Protein AF-A0A7X9F6S2-F1 (afdb_monomer)

Nearest PDB structures (foldseek):
  2k9s-assembly1_A  TM=8.699E-01  e=2.903E-01  Escherichia coli K-12
  7r3w-assembly3_C  TM=9.051E-01  e=4.640E-01  Salmonella enterica subsp. enterica serovar Typhimurium
  3mn2-assembly2_B  TM=9.508E-01  e=9.377E-01  Rhodopseudomonas palustris CGA009
  7r3w-assembly4_D  TM=8.920E-01  e=5.866E-01  Salmonella enterica subsp. enterica serovar Typhimurium
  5chh-assembly1_A  TM=9.230E-01  e=9.377E-01  Pseudomonas aeruginosa

Solvent-accessible surface area (backbone atoms only — not comparable to full-atom values): 2244 Å² total; per-residue (Å²): 135,56,67,58,59,52,19,50,74,76,69,34,96,42,45,69,59,40,38,56,51,42,24,71,75,70,74,44,46,56,70,56,54,64,72,74,107

pLDDT: mean 83.03, std 6.59, range [61.38, 90.88]

Mean predicted aligned error: 4.41 Å

Radius of gyration: 8.95 Å; Cα contacts (8 Å, |Δi|>4): 29; chains: 1; bounding box: 21×18×18 Å

Secondary structure (DSSP, 8-state):
--HHHHHHHTT-S-HHHHHHHHHHHHSS-HHHHHHH-

Foldseek 3Di:
DDLVVVCVVVPHPDSVVVQVVCCVVVVDGVVVVVVVD

Sequence (37 aa):
YRINEISYLVGFSSPSYFATSFQKQFGISPSQFVRKL

Structure (mmCIF, N/CA/C/O backbone):
data_AF-A0A7X9F6S2-F1
#
_entry.id   AF-A0A7X9F6S2-F1
#
loop_
_atom_site.group_PDB
_atom_site.id
_atom_site.type_symbol
_atom_site.label_atom_id
_atom_site.label_alt_id
_atom_site.label_comp_id
_atom_site.label_asym_id
_atom_site.label_entity_id
_atom_site.label_seq_id
_atom_site.pdbx_PDB_ins_code
_atom_site.Cartn_x
_atom_site.Cartn_y
_atom_site.Cartn_z
_atom_site.occupancy
_atom_site.B_iso_or_equiv
_atom_site.auth_seq_id
_atom_site.auth_comp_id
_atom_site.auth_asym_id
_atom_site.auth_atom_id
_atom_site.pdbx_PDB_model_num
ATOM 1 N N . TYR A 1 1 ? -1.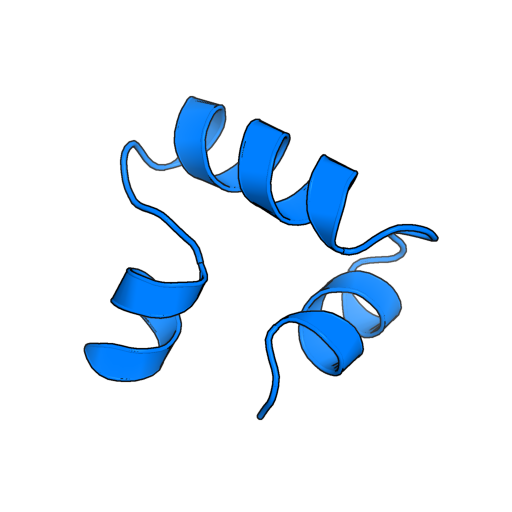290 -13.344 -3.868 1.00 61.38 1 TYR A N 1
ATOM 2 C CA . TYR A 1 1 ? -0.281 -12.28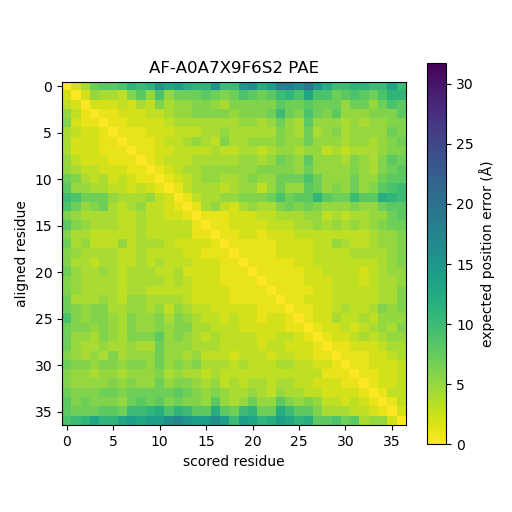5 -4.073 1.00 61.38 1 TYR A CA 1
ATOM 3 C C . TYR A 1 1 ? 0.460 -12.025 -2.783 1.00 61.38 1 TYR A C 1
ATOM 5 O O . TYR A 1 1 ? -0.185 -11.884 -1.745 1.00 61.38 1 TYR A O 1
ATOM 13 N N . ARG A 1 2 ? 1.796 -12.003 -2.807 1.00 73.69 2 ARG A N 1
ATOM 14 C CA . ARG A 1 2 ? 2.553 -11.573 -1.623 1.00 73.69 2 ARG A CA 1
ATOM 15 C C . ARG A 1 2 ? 2.557 -10.048 -1.555 1.00 73.69 2 ARG A C 1
ATOM 17 O O . ARG A 1 2 ? 2.637 -9.381 -2.579 1.00 73.69 2 ARG A O 1
ATOM 24 N N . ILE A 1 3 ? 2.545 -9.501 -0.339 1.00 75.88 3 ILE A N 1
ATOM 25 C CA . ILE A 1 3 ? 2.646 -8.050 -0.074 1.00 75.88 3 ILE A CA 1
ATOM 26 C C . ILE A 1 3 ? 3.832 -7.424 -0.819 1.00 75.88 3 ILE A C 1
ATOM 28 O O . ILE A 1 3 ? 3.750 -6.280 -1.237 1.00 75.88 3 ILE A O 1
ATOM 3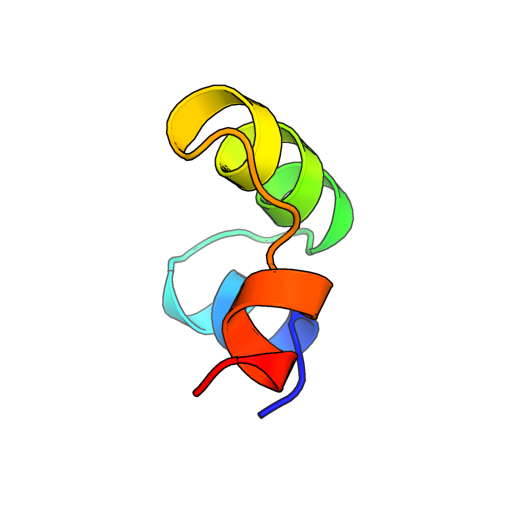2 N N . ASN A 1 4 ? 4.902 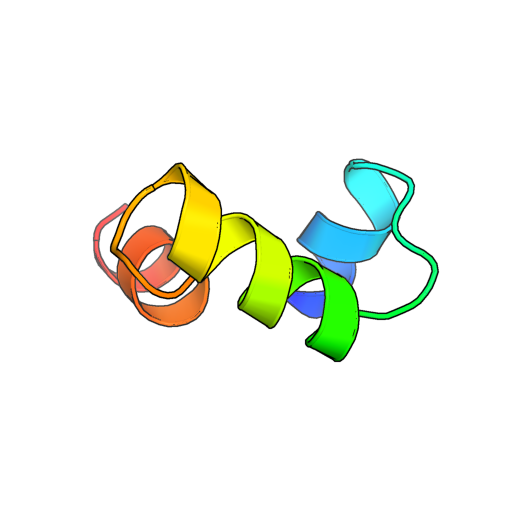-8.199 -1.021 1.00 79.00 4 ASN A N 1
ATOM 33 C CA . ASN A 1 4 ? 6.086 -7.784 -1.759 1.00 79.00 4 ASN A CA 1
ATOM 34 C C . ASN A 1 4 ? 5.784 -7.448 -3.230 1.00 79.00 4 ASN A C 1
ATOM 36 O O . ASN A 1 4 ? 6.203 -6.413 -3.731 1.00 79.00 4 ASN A O 1
ATOM 40 N N . GLU A 1 5 ? 5.005 -8.285 -3.918 1.00 83.25 5 GLU A N 1
ATOM 41 C CA . GLU A 1 5 ? 4.597 -8.017 -5.303 1.00 83.25 5 GLU A CA 1
ATOM 42 C C . GLU A 1 5 ? 3.683 -6.797 -5.366 1.00 83.25 5 GLU A C 1
ATOM 44 O O . GLU A 1 5 ? 3.868 -5.931 -6.213 1.00 83.25 5 GLU A O 1
ATOM 49 N N . ILE A 1 6 ? 2.743 -6.696 -4.419 1.00 82.06 6 ILE A N 1
ATOM 50 C CA . ILE A 1 6 ? 1.838 -5.549 -4.327 1.00 82.06 6 ILE A CA 1
ATOM 51 C C . ILE A 1 6 ? 2.649 -4.273 -4.122 1.00 82.06 6 ILE A C 1
ATOM 53 O O . ILE A 1 6 ? 2.431 -3.326 -4.862 1.00 82.06 6 ILE A O 1
ATOM 57 N N . SER A 1 7 ? 3.628 -4.253 -3.209 1.00 84.88 7 SER A N 1
ATOM 58 C CA . SER A 1 7 ? 4.465 -3.069 -2.998 1.00 84.88 7 SER A CA 1
ATOM 59 C C . SER A 1 7 ? 5.170 -2.630 -4.278 1.00 84.88 7 SER A C 1
ATOM 61 O O . SER A 1 7 ? 5.116 -1.447 -4.604 1.00 84.88 7 SER A O 1
ATOM 63 N N . TYR A 1 8 ? 5.725 -3.565 -5.056 1.00 85.62 8 TYR A N 1
ATOM 64 C CA . TYR A 1 8 ? 6.339 -3.225 -6.341 1.00 85.62 8 TYR A CA 1
ATOM 65 C C . TYR A 1 8 ? 5.321 -2.702 -7.363 1.00 85.62 8 TYR A C 1
ATOM 67 O O . TYR A 1 8 ? 5.613 -1.740 -8.068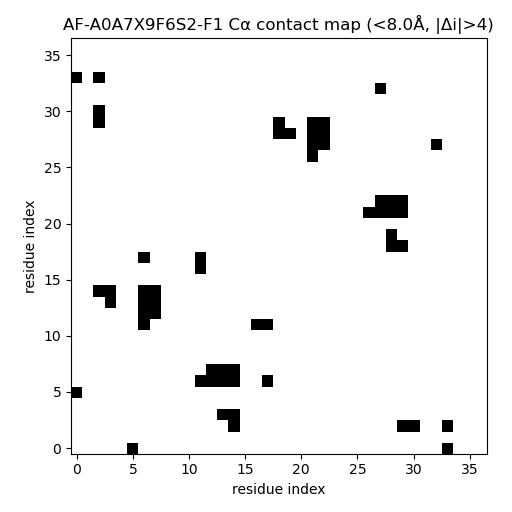 1.00 85.62 8 TYR A O 1
ATOM 75 N N . LEU A 1 9 ? 4.115 -3.275 -7.410 1.00 84.19 9 LEU A N 1
ATOM 76 C CA . LEU A 1 9 ? 3.046 -2.851 -8.321 1.00 84.19 9 LEU A CA 1
ATOM 77 C C . LEU A 1 9 ? 2.537 -1.432 -8.035 1.00 84.19 9 LEU A C 1
ATOM 79 O O . LEU A 1 9 ? 2.197 -0.716 -8.972 1.00 84.19 9 LEU A O 1
ATOM 83 N N . VAL A 1 10 ? 2.509 -1.002 -6.769 1.00 83.06 10 VAL A N 1
ATOM 84 C CA . VAL A 1 10 ? 2.144 0.384 -6.401 1.00 83.06 10 VAL A CA 1
ATOM 85 C C . VAL A 1 10 ? 3.318 1.367 -6.494 1.00 83.06 10 VAL A C 1
ATOM 87 O O . VAL A 1 10 ? 3.155 2.538 -6.159 1.00 83.06 10 VAL A O 1
ATOM 90 N N . GLY A 1 11 ? 4.497 0.922 -6.941 1.00 83.62 11 GLY A N 1
ATOM 91 C CA . GLY A 1 11 ? 5.684 1.771 -7.080 1.00 83.62 11 GLY A CA 1
ATOM 92 C C . GLY A 1 11 ? 6.487 1.957 -5.789 1.00 83.62 11 GLY A C 1
ATOM 93 O O . GLY A 1 11 ? 7.341 2.838 -5.716 1.00 83.62 11 GLY A O 1
ATOM 94 N N . PHE A 1 12 ? 6.251 1.133 -4.764 1.00 84.44 12 PHE A N 1
ATOM 95 C CA . PHE A 1 12 ? 7.094 1.100 -3.573 1.00 84.44 12 PHE A CA 1
ATOM 96 C C . PHE A 1 12 ? 8.302 0.193 -3.805 1.00 84.44 12 PHE A C 1
ATOM 98 O O . PHE A 1 12 ? 8.172 -1.014 -3.990 1.00 84.44 12 PHE A O 1
ATOM 105 N N . SER A 1 13 ? 9.499 0.763 -3.674 1.00 81.06 13 SER A N 1
ATOM 106 C CA . SER A 1 13 ? 10.758 0.010 -3.746 1.00 81.06 13 SER A CA 1
ATOM 107 C C . SER A 1 13 ? 11.002 -0.895 -2.534 1.00 81.06 13 SER A C 1
ATOM 109 O O . SER A 1 13 ? 11.932 -1.699 -2.552 1.00 81.06 13 SER A O 1
ATOM 111 N N . SER A 1 14 ? 10.216 -0.747 -1.459 1.00 84.31 14 SER A N 1
ATOM 112 C CA . SER A 1 14 ? 10.404 -1.514 -0.229 1.00 84.31 14 SER A CA 1
ATOM 113 C C . SER A 1 14 ? 9.075 -1.924 0.430 1.00 84.31 14 SER A C 1
ATOM 115 O O . SER A 1 14 ? 8.295 -1.050 0.832 1.00 84.31 14 SER A O 1
ATOM 117 N N . PRO A 1 15 ? 8.821 -3.235 0.619 1.00 83.69 15 PRO A N 1
ATOM 118 C CA . PRO A 1 15 ? 7.580 -3.756 1.205 1.00 83.69 15 PRO A CA 1
ATOM 119 C C . PRO A 1 15 ? 7.362 -3.312 2.653 1.00 83.69 15 PRO A C 1
ATOM 121 O O . PRO A 1 15 ? 6.224 -3.124 3.079 1.00 83.69 15 PRO A O 1
ATOM 124 N N . SER A 1 16 ? 8.437 -3.106 3.415 1.00 85.00 16 SER A N 1
ATOM 125 C CA . SER A 1 16 ? 8.361 -2.639 4.803 1.00 85.00 16 SER A CA 1
ATOM 126 C C . SER A 1 16 ? 7.826 -1.207 4.890 1.00 85.00 16 SER A C 1
ATOM 128 O O . SER A 1 16 ? 7.013 -0.886 5.760 1.00 85.00 16 SER A O 1
ATOM 130 N N . TYR A 1 17 ? 8.236 -0.353 3.948 1.00 86.69 17 TYR A N 1
ATOM 131 C CA . TYR A 1 17 ? 7.763 1.028 3.863 1.00 86.69 17 TYR A CA 1
ATOM 132 C C . TYR A 1 17 ? 6.299 1.069 3.425 1.00 86.69 17 TYR A C 1
ATOM 134 O O . TYR A 1 17 ? 5.485 1.752 4.044 1.00 86.69 17 TYR A O 1
ATOM 142 N N . PHE A 1 18 ? 5.948 0.248 2.429 1.00 87.38 18 PHE A N 1
ATOM 143 C CA . PHE A 1 18 ? 4.562 0.043 2.019 1.00 87.38 18 PHE A CA 1
ATOM 144 C C . PHE A 1 18 ? 3.687 -0.397 3.196 1.00 87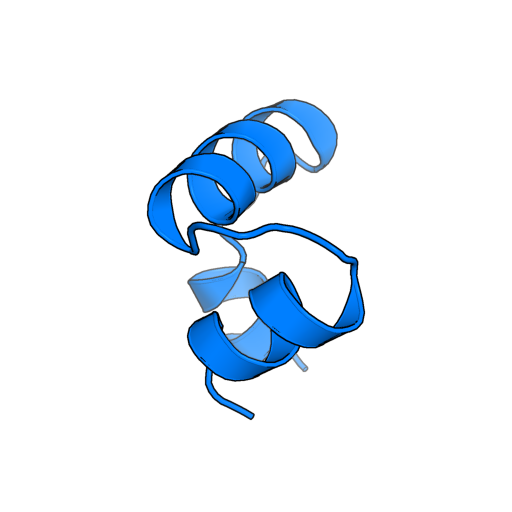.38 18 PHE A C 1
ATOM 146 O O . PHE A 1 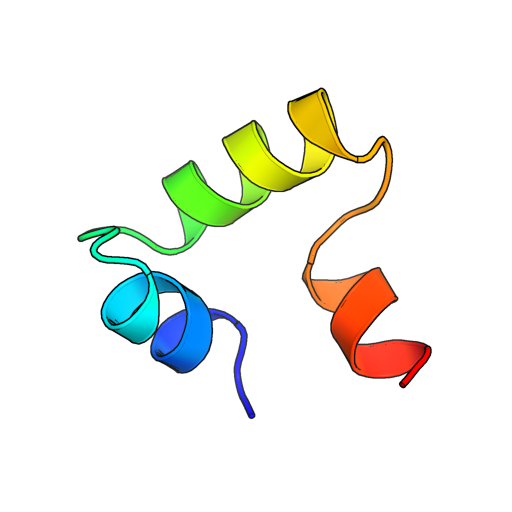18 ? 2.655 0.215 3.436 1.00 87.38 18 PHE A O 1
ATOM 153 N N . ALA A 1 19 ? 4.105 -1.397 3.978 1.00 86.62 19 ALA A N 1
ATOM 154 C CA . ALA A 1 19 ? 3.319 -1.890 5.106 1.00 86.62 19 ALA A CA 1
ATOM 155 C C . ALA A 1 19 ? 3.089 -0.834 6.189 1.00 86.62 19 ALA A C 1
ATOM 157 O O . ALA A 1 19 ? 1.973 -0.717 6.695 1.00 86.62 19 ALA A O 1
ATOM 158 N N . THR A 1 20 ? 4.115 -0.043 6.496 1.00 88.88 20 THR A N 1
ATOM 159 C CA . THR A 1 20 ? 4.026 1.029 7.495 1.00 88.88 20 THR A CA 1
ATOM 160 C C . THR A 1 20 ? 3.076 2.136 7.033 1.00 88.88 20 THR A C 1
ATOM 162 O O . THR A 1 20 ? 2.190 2.549 7.784 1.00 88.88 20 THR A O 1
ATOM 165 N N . SER A 1 21 ? 3.217 2.589 5.784 1.00 87.75 21 SER A N 1
ATOM 166 C CA . SER A 1 21 ? 2.353 3.623 5.204 1.00 87.75 21 SER A CA 1
ATOM 167 C C . SER A 1 21 ? 0.919 3.130 5.019 1.00 87.75 21 SER A C 1
ATOM 169 O O . SER A 1 21 ? -0.019 3.821 5.403 1.00 87.75 21 SER A O 1
ATOM 171 N N . PHE A 1 22 ? 0.736 1.907 4.517 1.00 88.69 22 PHE A N 1
ATOM 172 C CA . PHE A 1 22 ? -0.574 1.287 4.327 1.00 88.69 22 PHE A CA 1
ATOM 173 C C . PHE A 1 22 ? -1.310 1.138 5.659 1.00 88.69 22 PHE A C 1
ATOM 175 O O . PHE A 1 22 ? -2.479 1.499 5.758 1.00 88.69 22 PHE A O 1
ATOM 182 N N . GLN A 1 23 ? -0.618 0.696 6.711 1.00 90.06 23 GLN A N 1
ATOM 183 C CA . GLN A 1 23 ? -1.216 0.597 8.038 1.00 90.06 23 GLN A CA 1
ATOM 184 C C . GLN A 1 23 ? -1.568 1.966 8.627 1.00 90.06 23 GLN A C 1
ATOM 186 O O . GLN A 1 23 ? -2.625 2.093 9.237 1.00 90.06 23 GLN A O 1
ATOM 191 N N . LYS A 1 24 ? -0.748 3.003 8.414 1.00 90.88 24 LYS A N 1
ATOM 192 C CA . LYS A 1 24 ? -1.100 4.378 8.812 1.00 90.88 24 LYS A CA 1
ATOM 193 C C . LYS A 1 24 ? -2.325 4.916 8.071 1.00 90.88 24 LYS A C 1
ATOM 195 O O . LYS A 1 24 ? -3.119 5.630 8.670 1.00 90.88 24 LYS A O 1
ATOM 200 N N . GLN A 1 25 ? -2.462 4.597 6.786 1.00 89.94 25 GLN A N 1
ATOM 201 C CA . GLN A 1 25 ? -3.495 5.166 5.920 1.00 89.94 25 GLN A CA 1
ATOM 202 C C . GLN A 1 25 ? -4.835 4.424 6.019 1.00 89.94 25 GLN A C 1
ATOM 204 O O . GLN A 1 25 ? -5.887 5.054 6.027 1.00 89.94 25 GLN A O 1
ATOM 209 N N . PHE A 1 26 ? -4.794 3.093 6.109 1.00 87.81 26 PHE A N 1
ATOM 210 C CA .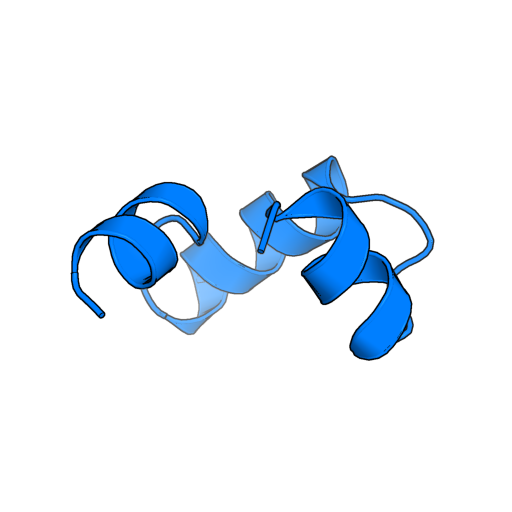 PHE A 1 26 ? -5.975 2.225 6.149 1.00 87.81 26 PHE A CA 1
ATOM 211 C C . PHE A 1 26 ? -6.291 1.693 7.555 1.00 87.81 26 PHE A C 1
ATOM 213 O O . PHE A 1 26 ? -7.333 1.076 7.755 1.00 87.81 26 PHE A O 1
ATOM 220 N N . GLY A 1 27 ? -5.398 1.874 8.533 1.00 90.25 27 GLY A N 1
ATOM 221 C CA . GLY A 1 27 ? -5.557 1.354 9.899 1.00 90.25 27 GLY A CA 1
ATOM 222 C C . GLY A 1 27 ? -5.360 -0.161 10.033 1.00 90.25 27 GLY A C 1
ATOM 223 O O . GLY A 1 27 ? -5.415 -0.700 11.135 1.00 90.25 27 GLY A O 1
ATOM 224 N N . ILE A 1 28 ? -5.107 -0.865 8.928 1.00 88.19 28 ILE A N 1
ATOM 225 C CA . ILE A 1 28 ? -4.948 -2.321 8.867 1.00 88.19 28 ILE A CA 1
ATOM 226 C C . ILE A 1 28 ? -3.642 -2.676 8.165 1.00 88.19 28 ILE A C 1
ATOM 228 O O . ILE A 1 28 ? -3.202 -1.977 7.257 1.00 88.19 28 ILE A O 1
ATOM 232 N N . SER A 1 29 ? -2.999 -3.772 8.568 1.00 85.81 29 SER A N 1
ATOM 233 C CA . SER A 1 29 ? -1.789 -4.219 7.878 1.00 85.81 29 SER A CA 1
ATOM 234 C C . SER A 1 29 ? -2.146 -4.786 6.498 1.00 85.81 29 SER A C 1
ATOM 236 O O . SER A 1 29 ? -3.178 -5.453 6.354 1.00 85.81 29 SER A O 1
ATOM 238 N N . PRO A 1 30 ? -1.293 -4.605 5.474 1.00 83.38 30 PRO A N 1
ATOM 239 C CA . PRO A 1 30 ? -1.554 -5.181 4.156 1.00 83.38 30 PRO A CA 1
ATOM 240 C C . PRO A 1 30 ? -1.639 -6.711 4.203 1.00 83.38 30 PRO A C 1
ATOM 242 O O . PRO A 1 30 ? -2.362 -7.311 3.418 1.00 83.38 30 PRO A O 1
ATOM 245 N N . SER A 1 31 ? -0.970 -7.352 5.169 1.00 82.00 31 SER A N 1
ATOM 246 C CA . SER A 1 31 ? -1.083 -8.797 5.403 1.00 82.00 31 SER A CA 1
ATOM 247 C C . SER A 1 31 ? -2.487 -9.201 5.844 1.00 82.00 31 SER A C 1
ATOM 249 O O . SER A 1 31 ? -3.022 -10.200 5.369 1.00 82.00 31 SER A O 1
ATOM 251 N N . GLN A 1 32 ? -3.118 -8.406 6.716 1.00 83.81 32 GLN A N 1
ATOM 252 C CA . GLN A 1 32 ? -4.513 -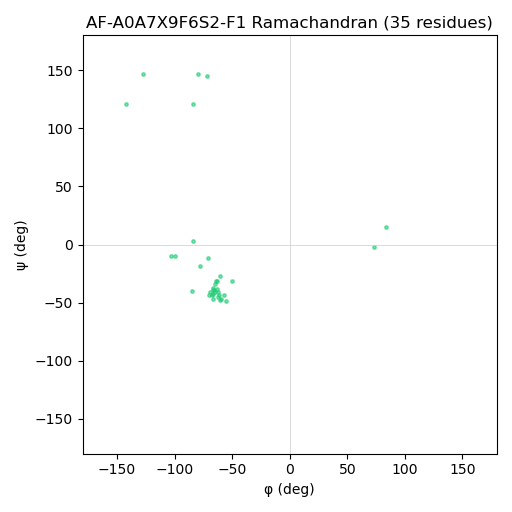8.631 7.082 1.00 83.81 32 GLN A CA 1
ATOM 253 C C . GLN A 1 32 ? -5.463 -8.342 5.926 1.00 83.81 32 GLN A C 1
ATOM 255 O O . GLN A 1 32 ? -6.392 -9.115 5.730 1.00 83.81 32 GLN A O 1
ATOM 260 N N . PHE A 1 33 ? -5.228 -7.280 5.155 1.00 84.62 33 PHE A N 1
ATOM 261 C CA . PHE A 1 33 ? -6.061 -6.954 3.998 1.00 84.62 33 PHE A CA 1
ATOM 262 C C . PHE A 1 33 ? -6.049 -8.081 2.956 1.00 84.62 33 PHE A C 1
ATOM 264 O O . PHE A 1 33 ? -7.107 -8.550 2.556 1.00 84.62 33 PHE A O 1
ATOM 271 N N . VAL A 1 34 ? -4.864 -8.596 2.607 1.00 79.75 34 VAL A N 1
ATOM 272 C CA . VAL A 1 34 ? -4.707 -9.731 1.679 1.00 79.75 34 VAL A CA 1
ATOM 273 C C . VAL A 1 34 ? -5.330 -11.017 2.226 1.00 79.75 34 VAL A C 1
ATOM 275 O O . VAL A 1 34 ? -5.794 -11.837 1.449 1.00 79.75 34 VAL A O 1
ATOM 278 N N . ARG A 1 35 ? -5.349 -11.210 3.549 1.00 80.06 35 ARG A N 1
ATOM 279 C CA . ARG A 1 35 ? -5.980 -12.378 4.185 1.00 80.06 35 ARG A CA 1
ATOM 280 C C . ARG A 1 35 ? -7.510 -12.269 4.270 1.00 80.06 35 ARG A C 1
ATOM 282 O O . ARG A 1 35 ? -8.163 -13.271 4.541 1.00 80.06 35 ARG A O 1
ATOM 289 N N . LYS A 1 36 ? -8.061 -11.060 4.131 1.00 71.25 36 LYS A N 1
ATOM 290 C CA . LYS A 1 36 ? -9.499 -10.768 4.244 1.00 71.25 36 LYS A CA 1
ATOM 291 C C . LYS A 1 36 ? -10.196 -10.654 2.879 1.00 71.25 36 LYS A C 1
ATOM 293 O O . LYS A 1 36 ? -11.421 -10.573 2.856 1.00 71.25 36 LYS A O 1
ATOM 298 N N . LEU A 1 37 ? -9.416 -10.618 1.798 1.00 63.12 37 LEU A N 1
ATOM 299 C CA . LEU A 1 37 ? -9.838 -10.786 0.405 1.00 63.12 37 LEU A CA 1
ATOM 300 C C . LEU A 1 37 ? -9.901 -12.274 0.053 1.00 63.12 37 LEU A C 1
ATOM 302 O O . LEU A 1 37 ? -10.843 -12.640 -0.677 1.00 63.12 37 LEU A O 1
#